Protein AF-A0AAV2VPT2-F1 (afdb_monomer_lite)

Organism: NCBI:txid1238450

pLDDT: mean 79.96, std 16.7, range [33.72, 95.38]

Foldseek 3Di:
DQPPPPDDFDLPLVVVVVCQVVFDWFWKFFDLCPPDDDNPRRTAIWIWHDDPQWTFTDGPNDTQDTFHVVVQVVVCVVDVPDRDDSSNSSSVSCVNRVMTTDDPPPDD

Secondary structure (DSSP, 8-state):
------S--B--HHHHHHHHHTT--EEEEEE-TTS-S-TT-EEEEEEEEEETTEEEEEETTEEEEEE-HHHHHHHHHH-SS----HHHHHHHHHHHTT-EE-PPPPP-

Sequence (108 aa):
MRNYIPYGLCTDYDELFDRVSEGEVIVAFVNASGFSSPPDILYSVCKISLAHGQILGEVSGTRYLEVSQDDVDTYNASERKENGTLKSLFIRDCQRLMLGWIKPKKEA

Structure (mmCIF, N/CA/C/O backbone):
data_AF-A0AAV2VPT2-F1
#
_entry.id   AF-A0AAV2VPT2-F1
#
loop_
_atom_site.group_PDB
_atom_site.id
_atom_site.type_symbol
_atom_site.label_atom_id
_atom_site.label_alt_id
_atom_site.label_comp_id
_atom_site.label_asym_id
_atom_site.label_entity_id
_atom_site.label_seq_id
_atom_site.pdbx_PDB_ins_code
_atom_site.Cartn_x
_atom_site.Cartn_y
_atom_site.Cartn_z
_atom_site.occupancy
_atom_site.B_iso_or_equiv
_atom_site.auth_seq_id
_atom_site.auth_comp_id
_atom_site.auth_asym_id
_atom_site.auth_atom_id
_atom_site.pdbx_PDB_model_num
ATOM 1 N N . MET A 1 1 ? 23.026 0.754 -13.829 1.00 33.72 1 MET A N 1
ATOM 2 C CA . MET A 1 1 ? 22.077 1.438 -14.738 1.00 33.72 1 MET A CA 1
ATOM 3 C C . MET A 1 1 ? 21.062 2.175 -13.882 1.00 33.72 1 MET A C 1
ATOM 5 O O . MET A 1 1 ? 20.498 1.549 -12.998 1.00 33.72 1 MET A O 1
ATOM 9 N N . ARG A 1 2 ? 20.861 3.485 -14.075 1.00 37.00 2 ARG A N 1
ATOM 10 C CA . ARG A 1 2 ? 19.713 4.184 -13.474 1.00 37.00 2 ARG A CA 1
ATOM 11 C C . ARG A 1 2 ? 18.494 3.836 -14.326 1.00 37.00 2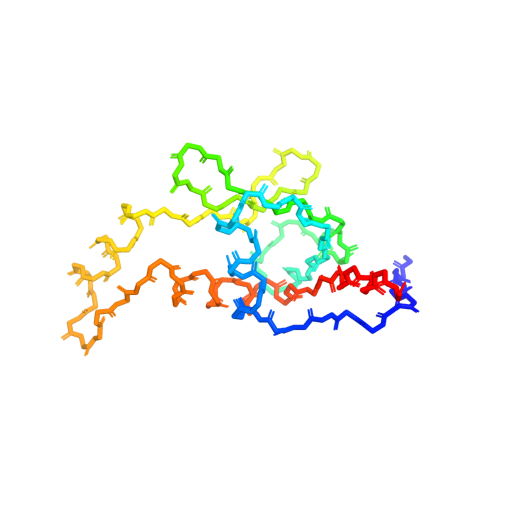 ARG A C 1
ATOM 13 O O . ARG A 1 2 ? 18.455 4.243 -15.483 1.00 37.00 2 ARG A O 1
ATOM 20 N N . ASN A 1 3 ? 17.549 3.074 -13.782 1.00 44.34 3 ASN A N 1
ATOM 21 C CA . ASN A 1 3 ? 16.240 2.892 -14.405 1.00 44.34 3 ASN A CA 1
ATOM 22 C C . ASN A 1 3 ? 15.538 4.253 -14.395 1.00 44.34 3 ASN A C 1
ATOM 24 O O . ASN A 1 3 ? 15.049 4.708 -13.365 1.00 44.34 3 ASN A O 1
ATOM 28 N N . TYR A 1 4 ? 15.592 4.952 -15.525 1.00 45.28 4 TYR A N 1
ATOM 29 C CA . TYR A 1 4 ? 14.870 6.199 -15.731 1.00 45.28 4 TYR A CA 1
ATOM 30 C C . TYR A 1 4 ? 13.401 5.815 -15.923 1.00 45.28 4 TYR A C 1
ATOM 32 O O . TYR A 1 4 ? 13.060 5.263 -16.966 1.00 45.28 4 TYR A O 1
ATOM 40 N N . ILE A 1 5 ? 12.552 6.007 -14.906 1.00 55.22 5 ILE A N 1
ATOM 41 C CA . ILE A 1 5 ? 11.113 5.746 -15.041 1.00 55.22 5 ILE A CA 1
ATOM 42 C C . ILE A 1 5 ? 10.543 6.793 -16.014 1.00 55.22 5 ILE A C 1
ATOM 44 O O . ILE A 1 5 ? 10.584 7.981 -15.700 1.00 55.22 5 ILE A O 1
ATOM 48 N N . PRO A 1 6 ? 10.011 6.401 -17.185 1.00 48.06 6 PRO A N 1
ATOM 49 C CA . PRO A 1 6 ? 9.634 7.346 -18.235 1.00 48.06 6 PRO A CA 1
ATOM 50 C C . PRO A 1 6 ? 8.204 7.906 -18.097 1.00 48.06 6 PRO A C 1
ATOM 52 O O . PRO A 1 6 ? 7.689 8.503 -19.039 1.00 48.06 6 PRO A O 1
ATOM 55 N N . TYR A 1 7 ? 7.549 7.741 -16.943 1.00 60.09 7 TYR A N 1
ATOM 56 C CA . TYR A 1 7 ? 6.155 8.142 -16.725 1.00 60.09 7 TYR A CA 1
ATOM 57 C C . TYR A 1 7 ? 6.014 8.990 -15.458 1.00 60.09 7 TYR A C 1
ATOM 59 O O . TYR A 1 7 ? 6.663 8.715 -14.450 1.00 60.09 7 TYR A O 1
ATOM 67 N N . GLY A 1 8 ? 5.143 10.003 -15.502 1.00 71.12 8 GLY A N 1
ATOM 68 C CA . GLY A 1 8 ? 4.736 10.757 -14.317 1.00 71.12 8 GLY A CA 1
ATOM 69 C C . GLY A 1 8 ? 3.922 9.857 -13.396 1.00 71.12 8 GLY A C 1
ATOM 70 O O . GLY A 1 8 ? 2.729 9.664 -13.619 1.00 71.12 8 GLY A O 1
ATOM 71 N N . LEU A 1 9 ? 4.586 9.256 -12.411 1.00 84.50 9 LEU A N 1
ATOM 72 C CA . LEU A 1 9 ? 3.926 8.435 -11.405 1.00 84.50 9 LEU A CA 1
ATOM 73 C C . LEU A 1 9 ? 3.004 9.305 -10.548 1.00 84.50 9 LEU A C 1
ATOM 75 O O . LEU A 1 9 ? 3.352 10.425 -10.176 1.00 84.50 9 LEU A O 1
ATOM 79 N N . CYS A 1 10 ? 1.830 8.774 -10.233 1.00 88.50 10 CYS A N 1
ATOM 80 C CA . CYS A 1 10 ? 0.897 9.398 -9.316 1.00 88.50 10 CYS A CA 1
ATOM 81 C C . CYS A 1 10 ? 1.350 9.153 -7.872 1.00 88.50 10 CYS A C 1
ATOM 83 O O . CYS A 1 10 ? 1.828 8.068 -7.536 1.00 88.50 10 CYS A O 1
ATOM 85 N N . THR A 1 11 ? 1.190 10.168 -7.028 1.00 90.25 11 THR A N 1
ATOM 86 C CA . THR A 1 11 ? 1.455 10.118 -5.580 1.00 90.25 11 THR A CA 1
ATOM 87 C C . THR A 1 11 ? 0.221 10.528 -4.776 1.00 90.25 11 THR A C 1
ATOM 89 O O . THR A 1 11 ? 0.337 10.935 -3.624 1.00 90.25 11 THR A O 1
ATOM 92 N N . ASP A 1 12 ? -0.961 10.479 -5.399 1.00 93.50 12 ASP A N 1
ATOM 93 C CA . ASP A 1 12 ? -2.239 10.607 -4.704 1.00 93.50 12 ASP A CA 1
ATOM 94 C C . ASP A 1 12 ? -2.502 9.288 -3.967 1.00 93.50 12 ASP A C 1
ATOM 96 O O . ASP A 1 12 ? -2.960 8.303 -4.551 1.00 93.50 12 ASP A O 1
ATOM 100 N N . TYR A 1 13 ? -2.059 9.231 -2.710 1.00 94.31 13 TYR A N 1
ATOM 101 C CA . TYR A 1 13 ? -2.166 8.033 -1.878 1.00 94.31 13 TYR A CA 1
ATOM 102 C C . TYR A 1 13 ? -3.563 7.849 -1.293 1.00 94.31 13 TYR A C 1
ATOM 104 O O . TYR A 1 13 ? -3.915 6.732 -0.921 1.00 94.31 13 TYR A O 1
ATOM 112 N N . ASP A 1 14 ? -4.353 8.920 -1.235 1.00 95.19 14 ASP A N 1
ATOM 113 C CA . ASP A 1 14 ? -5.760 8.844 -0.878 1.00 95.19 14 ASP A CA 1
ATOM 114 C C . ASP A 1 14 ? -6.524 8.060 -1.946 1.00 95.19 14 ASP A C 1
ATOM 116 O O . ASP A 1 14 ? -7.149 7.055 -1.615 1.00 95.19 14 ASP A O 1
ATOM 120 N N . GLU A 1 15 ? -6.387 8.442 -3.222 1.00 95.06 15 GLU A N 1
ATOM 121 C CA . GLU A 1 15 ? -7.001 7.700 -4.332 1.00 95.06 15 GLU A CA 1
ATOM 122 C C . GLU A 1 15 ? -6.459 6.268 -4.426 1.00 95.06 15 GLU A C 1
ATOM 124 O O . GLU A 1 15 ? -7.213 5.328 -4.683 1.00 95.06 15 GLU A O 1
ATOM 129 N N . LEU A 1 16 ? -5.152 6.085 -4.213 1.00 94.88 16 LEU A N 1
ATOM 130 C CA . LEU A 1 16 ? -4.548 4.755 -4.221 1.00 94.88 16 LEU A CA 1
ATOM 131 C C . LEU A 1 16 ? -5.162 3.850 -3.146 1.00 94.88 16 LEU A C 1
ATOM 133 O O . LEU A 1 16 ? -5.474 2.695 -3.431 1.00 94.88 16 LEU A O 1
ATOM 137 N N . PHE A 1 17 ? -5.326 4.366 -1.925 1.00 95.38 17 PHE A N 1
ATOM 138 C CA . PHE A 1 17 ? -5.941 3.623 -0.830 1.00 95.38 17 PHE A CA 1
ATOM 139 C C . PHE A 1 17 ? -7.379 3.237 -1.167 1.00 95.38 17 PHE A C 1
ATOM 141 O O . PHE A 1 17 ? -7.756 2.082 -0.968 1.00 95.38 17 PHE A O 1
ATOM 148 N N . ASP A 1 18 ? -8.164 4.181 -1.688 1.00 95.06 18 ASP A N 1
ATOM 149 C CA . ASP A 1 18 ? -9.572 3.957 -2.007 1.00 95.06 18 ASP A CA 1
ATOM 150 C C . ASP A 1 18 ? -9.707 2.849 -3.074 1.00 95.06 18 ASP A C 1
ATOM 152 O O . ASP A 1 18 ? -10.410 1.865 -2.854 1.00 95.06 18 ASP A O 1
ATOM 156 N N . ARG A 1 19 ? -8.915 2.908 -4.155 1.00 94.19 19 ARG A N 1
ATOM 157 C CA . ARG A 1 19 ? -8.881 1.872 -5.209 1.00 94.19 19 ARG A CA 1
ATOM 158 C C . ARG A 1 19 ? -8.490 0.489 -4.694 1.00 94.19 19 ARG A C 1
ATOM 160 O O . ARG A 1 19 ? -9.127 -0.510 -5.017 1.00 94.19 19 ARG A O 1
ATOM 167 N N . VAL A 1 20 ? -7.427 0.409 -3.892 1.00 94.50 20 VAL A N 1
ATOM 168 C CA . VAL A 1 20 ? -6.978 -0.872 -3.323 1.00 94.50 20 VAL A CA 1
ATOM 169 C C . VAL A 1 20 ? -8.027 -1.428 -2.357 1.00 94.50 20 VAL A C 1
ATOM 171 O O . VAL A 1 20 ? -8.258 -2.636 -2.331 1.00 94.50 20 VAL A O 1
ATOM 174 N N . SER A 1 21 ? -8.703 -0.556 -1.605 1.00 93.19 21 SER A N 1
ATOM 175 C CA . SER A 1 21 ? -9.799 -0.930 -0.703 1.00 93.19 21 SER A CA 1
ATOM 176 C C . SER A 1 21 ? -11.035 -1.432 -1.453 1.00 93.19 21 SER A C 1
ATOM 178 O O . SER A 1 21 ? -11.741 -2.303 -0.952 1.00 93.19 21 SER A O 1
ATOM 180 N N . GLU A 1 22 ? -11.263 -0.949 -2.674 1.00 93.44 22 GLU A N 1
ATOM 181 C CA . GLU A 1 22 ? -12.275 -1.466 -3.605 1.00 93.44 22 GLU A CA 1
ATOM 182 C C . GLU A 1 22 ? -11.878 -2.814 -4.242 1.00 93.44 22 GLU A C 1
ATOM 184 O O . GLU A 1 22 ? -12.661 -3.417 -4.977 1.00 93.44 22 GLU A O 1
ATOM 189 N N . GLY A 1 23 ? -10.684 -3.332 -3.930 1.00 91.25 23 GLY A N 1
ATOM 190 C CA . GLY A 1 23 ? -10.177 -4.613 -4.417 1.00 91.25 23 GLY A CA 1
ATOM 191 C C . GLY A 1 23 ? -9.372 -4.514 -5.713 1.00 91.25 23 GLY A C 1
ATOM 192 O O . GLY A 1 23 ? -9.028 -5.550 -6.289 1.00 91.25 23 GLY A O 1
ATOM 193 N N . GLU A 1 24 ? -9.044 -3.305 -6.181 1.00 93.00 24 GLU A N 1
ATOM 194 C CA . GLU A 1 24 ? -8.166 -3.148 -7.337 1.00 93.00 24 GLU A CA 1
ATOM 195 C C . GLU A 1 24 ? -6.738 -3.620 -7.023 1.00 93.00 24 GLU A C 1
ATOM 197 O O . GLU A 1 24 ? -6.178 -3.391 -5.948 1.00 93.00 24 GLU A O 1
ATOM 202 N N . VAL A 1 25 ? -6.117 -4.253 -8.018 1.00 92.38 25 VAL A N 1
ATOM 203 C CA . VAL A 1 25 ? -4.692 -4.584 -7.996 1.00 92.38 25 VAL A CA 1
ATOM 204 C C . VAL A 1 25 ? -3.941 -3.496 -8.748 1.00 92.38 25 VAL A C 1
ATOM 206 O O . VAL A 1 25 ? -4.107 -3.346 -9.959 1.00 92.38 25 VAL A O 1
ATOM 209 N N . ILE A 1 26 ? -3.082 -2.764 -8.044 1.00 92.50 26 ILE A N 1
ATOM 210 C CA . ILE A 1 26 ? -2.371 -1.610 -8.594 1.00 92.50 26 ILE A CA 1
ATOM 211 C C . ILE A 1 26 ? -0.904 -1.944 -8.840 1.00 92.50 26 ILE A C 1
ATOM 213 O O . ILE A 1 26 ? -0.221 -2.524 -7.996 1.00 92.50 26 ILE A O 1
ATOM 217 N N . VAL A 1 27 ? -0.402 -1.537 -10.006 1.00 90.31 27 VAL A N 1
ATOM 218 C CA . VAL A 1 27 ? 1.029 -1.566 -10.317 1.00 90.31 27 VAL A CA 1
ATOM 219 C C . VAL A 1 27 ? 1.657 -0.240 -9.900 1.00 90.31 27 VAL A C 1
ATOM 221 O O . VAL A 1 27 ? 1.280 0.837 -10.372 1.00 90.31 27 VAL A O 1
ATOM 224 N N . ALA A 1 28 ? 2.647 -0.335 -9.026 1.00 89.56 28 ALA A N 1
ATOM 225 C CA . ALA A 1 28 ? 3.406 0.770 -8.480 1.00 89.56 28 ALA A CA 1
ATOM 226 C C . ALA A 1 28 ? 4.912 0.561 -8.657 1.00 89.56 28 ALA A C 1
ATOM 228 O O . ALA A 1 28 ? 5.379 -0.477 -9.119 1.00 89.56 28 ALA A O 1
ATOM 229 N N . PHE A 1 29 ? 5.677 1.575 -8.286 1.00 87.50 29 PHE A N 1
ATOM 230 C CA . PHE A 1 29 ? 7.126 1.575 -8.255 1.00 87.50 29 PHE A CA 1
ATOM 231 C C . PHE A 1 29 ? 7.565 2.092 -6.899 1.00 87.50 29 PHE A C 1
ATOM 233 O O . PHE A 1 29 ? 7.095 3.136 -6.451 1.00 87.50 29 PHE A O 1
ATOM 240 N N . VAL A 1 30 ? 8.469 1.367 -6.254 1.00 83.81 30 VAL A N 1
ATOM 241 C CA . VAL A 1 30 ? 9.044 1.764 -4.965 1.00 83.81 30 VAL A CA 1
ATOM 242 C C . VAL A 1 30 ? 10.477 2.242 -5.146 1.00 83.81 30 VAL A C 1
ATOM 244 O O . VAL A 1 30 ? 11.230 1.709 -5.970 1.00 83.81 30 VAL A O 1
ATOM 247 N N . ASN A 1 31 ? 10.862 3.241 -4.358 1.00 78.25 31 ASN A N 1
ATOM 248 C CA . ASN A 1 31 ? 12.237 3.700 -4.242 1.00 78.25 31 ASN A CA 1
ATOM 249 C C . ASN A 1 31 ? 12.634 3.704 -2.761 1.00 78.25 31 ASN A C 1
ATOM 251 O O . ASN A 1 31 ? 12.554 4.714 -2.066 1.00 78.25 31 ASN A O 1
ATOM 255 N N . ALA A 1 32 ? 13.070 2.542 -2.277 1.00 67.00 32 ALA A N 1
ATOM 256 C CA . ALA A 1 32 ? 13.417 2.335 -0.875 1.00 67.00 32 ALA A CA 1
ATOM 257 C C . ALA A 1 32 ? 14.904 2.614 -0.587 1.00 67.00 32 ALA A C 1
ATOM 259 O O . ALA A 1 32 ? 15.472 2.049 0.347 1.00 67.00 32 ALA A O 1
ATOM 260 N N . SER A 1 33 ? 15.549 3.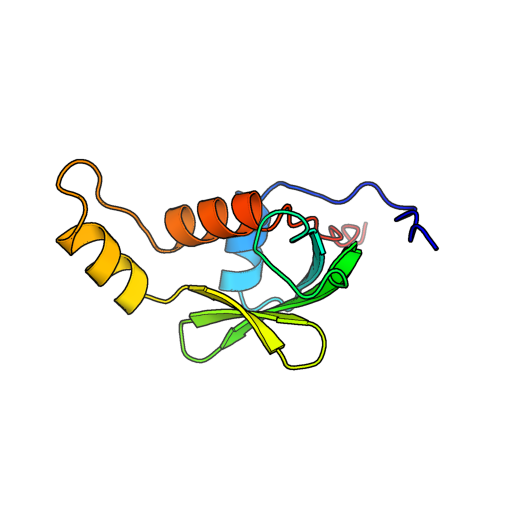507 -1.352 1.00 60.97 33 SER A N 1
ATOM 261 C CA . SER A 1 33 ? 16.986 3.803 -1.230 1.00 60.97 33 SER A CA 1
ATOM 262 C C . SER A 1 33 ? 17.426 4.282 0.163 1.00 60.97 33 SER A C 1
ATOM 264 O O . SER A 1 33 ? 18.620 4.306 0.445 1.00 60.97 33 SER A O 1
ATOM 266 N N . GLY A 1 34 ? 16.484 4.675 1.031 1.00 54.22 34 GLY A N 1
ATOM 267 C CA . GLY A 1 34 ? 16.735 5.102 2.411 1.00 54.22 34 GLY A CA 1
ATOM 268 C C . GLY A 1 34 ? 16.536 4.036 3.502 1.00 54.22 34 GLY A C 1
ATOM 269 O O . GLY A 1 34 ? 16.841 4.328 4.654 1.00 54.22 34 GLY A O 1
ATOM 270 N N . PHE A 1 35 ? 16.043 2.827 3.191 1.00 55.41 35 PHE A N 1
ATOM 271 C CA . PHE A 1 35 ? 15.527 1.874 4.197 1.00 55.41 35 PHE A CA 1
ATOM 272 C C . PHE A 1 35 ? 16.422 0.665 4.487 1.00 55.41 35 PHE A C 1
ATOM 274 O O . PHE A 1 35 ? 15.945 -0.343 4.992 1.00 55.41 35 PHE A O 1
ATOM 281 N N . SER A 1 36 ? 17.736 0.828 4.302 1.00 46.34 36 SER A N 1
ATOM 282 C CA . SER A 1 36 ? 18.808 -0.156 4.539 1.00 46.34 36 SER A CA 1
ATOM 283 C C . SER A 1 36 ? 18.925 -1.278 3.495 1.00 46.34 36 SER A C 1
ATOM 285 O O . SER A 1 36 ? 17.956 -1.675 2.858 1.00 46.34 36 SER A O 1
ATOM 287 N N . SER A 1 37 ? 20.176 -1.704 3.276 1.00 43.41 37 SER A N 1
ATOM 288 C CA . SER A 1 37 ? 20.620 -2.689 2.281 1.00 43.41 37 SER A CA 1
ATOM 289 C C . SER A 1 37 ? 19.695 -3.914 2.169 1.00 43.41 37 SER A C 1
ATOM 291 O O . SER A 1 37 ? 19.292 -4.457 3.195 1.00 43.41 37 SER A O 1
ATOM 293 N N . PRO A 1 38 ? 19.436 -4.416 0.947 1.00 46.97 38 PRO A N 1
ATOM 294 C CA . PRO A 1 38 ? 20.335 -4.324 -0.196 1.00 46.97 38 PRO A CA 1
ATOM 295 C C . PRO A 1 38 ? 20.094 -3.091 -1.088 1.00 46.97 38 PRO A C 1
ATOM 297 O O . PRO A 1 38 ? 18.990 -2.553 -1.128 1.00 46.97 38 PRO A O 1
ATOM 300 N N . PRO A 1 39 ? 21.131 -2.635 -1.815 1.00 46.34 39 PRO A N 1
ATOM 301 C CA . PRO A 1 39 ? 21.129 -1.424 -2.649 1.00 46.34 39 PRO A CA 1
ATOM 302 C C . PRO A 1 39 ? 20.197 -1.461 -3.882 1.00 46.34 39 PRO A C 1
ATOM 304 O O . PRO A 1 39 ? 20.276 -0.576 -4.733 1.00 46.34 39 PRO A O 1
ATOM 307 N N . ASP A 1 40 ? 19.307 -2.448 -3.994 1.00 48.69 40 ASP A N 1
ATOM 308 C CA . ASP A 1 40 ? 18.730 -2.857 -5.279 1.00 48.69 40 ASP A CA 1
ATOM 309 C C . ASP A 1 40 ? 17.263 -2.460 -5.499 1.00 48.69 40 ASP A C 1
ATOM 311 O O . ASP A 1 40 ? 16.728 -2.670 -6.586 1.00 48.69 40 ASP A O 1
ATOM 315 N N . ILE A 1 41 ? 16.601 -1.810 -4.536 1.00 52.72 41 ILE A N 1
ATOM 316 C CA . ILE A 1 41 ? 15.208 -1.349 -4.708 1.00 52.72 41 ILE A CA 1
ATOM 317 C C . ILE A 1 41 ? 15.189 0.104 -5.180 1.00 52.72 41 ILE A C 1
ATOM 319 O O . ILE A 1 41 ? 14.523 0.982 -4.628 1.00 52.72 41 ILE A O 1
ATOM 323 N N . LEU A 1 42 ? 15.969 0.368 -6.220 1.00 56.16 42 LEU A N 1
ATOM 324 C CA . LEU A 1 42 ? 15.805 1.568 -7.017 1.00 56.16 42 LEU A CA 1
ATOM 325 C C . LEU A 1 42 ? 14.773 1.246 -8.093 1.00 56.16 42 LEU A C 1
ATOM 327 O O . LEU A 1 42 ? 15.083 0.556 -9.065 1.00 56.16 42 LEU A O 1
ATOM 331 N N . TYR A 1 43 ? 13.555 1.764 -7.929 1.00 64.75 43 TYR A N 1
ATOM 332 C CA . TYR A 1 43 ? 12.522 1.746 -8.968 1.00 64.75 43 TYR A CA 1
ATOM 333 C C . TYR A 1 43 ? 12.063 0.339 -9.365 1.00 64.75 43 TYR A C 1
ATOM 335 O O . TYR A 1 43 ? 11.938 0.020 -10.549 1.00 64.75 43 TYR A O 1
ATOM 343 N N . SER A 1 44 ? 11.818 -0.513 -8.370 1.00 76.31 44 SER A N 1
ATOM 344 C CA . SER A 1 44 ? 11.283 -1.853 -8.616 1.00 76.31 44 SER A CA 1
ATOM 345 C C . SER A 1 44 ? 9.764 -1.836 -8.731 1.00 76.31 44 SER A C 1
ATOM 347 O O . SER A 1 44 ? 9.093 -1.102 -8.004 1.00 76.31 44 SER A O 1
ATOM 349 N N . VAL A 1 45 ? 9.235 -2.665 -9.635 1.00 83.88 45 VAL A N 1
ATOM 350 C CA . VAL A 1 45 ? 7.792 -2.861 -9.802 1.00 83.88 45 VAL A CA 1
ATOM 351 C C . VAL A 1 45 ? 7.229 -3.498 -8.534 1.00 83.88 45 VAL A C 1
ATOM 353 O O . VAL A 1 45 ? 7.659 -4.577 -8.131 1.00 83.88 45 VAL A O 1
ATOM 356 N N . CYS A 1 46 ? 6.271 -2.813 -7.926 1.00 88.00 46 CYS A N 1
ATOM 357 C CA . CYS A 1 46 ? 5.548 -3.213 -6.733 1.00 88.00 46 CYS A CA 1
ATOM 358 C C . CYS A 1 46 ? 4.091 -3.487 -7.105 1.00 88.00 46 CYS A C 1
ATOM 360 O O . CYS A 1 46 ? 3.441 -2.654 -7.736 1.00 88.00 46 CYS A O 1
ATOM 362 N N . LYS A 1 47 ? 3.568 -4.648 -6.726 1.00 91.94 47 LYS A N 1
ATOM 363 C CA . LYS A 1 47 ? 2.146 -4.968 -6.843 1.00 91.94 47 LYS A CA 1
ATOM 364 C C . LYS A 1 47 ? 1.472 -4.640 -5.519 1.00 91.94 47 LYS A C 1
ATOM 366 O O . LYS A 1 47 ? 1.855 -5.217 -4.507 1.00 91.94 47 LYS A O 1
ATOM 371 N N . ILE A 1 48 ? 0.473 -3.764 -5.543 1.00 93.62 48 ILE A N 1
ATOM 372 C CA . ILE A 1 48 ? -0.327 -3.410 -4.370 1.00 93.62 48 ILE A CA 1
ATOM 373 C C . ILE A 1 48 ? -1.701 -4.058 -4.480 1.00 93.62 48 ILE A C 1
ATOM 375 O O . ILE A 1 48 ? -2.348 -3.966 -5.524 1.00 93.62 48 ILE A O 1
ATOM 379 N N . SER A 1 49 ? -2.147 -4.717 -3.417 1.00 94.69 49 SER A N 1
ATOM 380 C CA . SER A 1 49 ? -3.462 -5.358 -3.364 1.00 94.69 49 SER A CA 1
ATOM 381 C C . SER A 1 49 ? -3.964 -5.515 -1.934 1.00 94.69 49 SER A C 1
ATOM 383 O O . SER A 1 49 ? -3.164 -5.616 -1.005 1.00 94.69 49 SER A O 1
ATOM 385 N N . LEU A 1 50 ? -5.282 -5.616 -1.777 1.00 92.88 50 LEU A N 1
ATOM 386 C CA . LEU A 1 50 ? -5.919 -6.030 -0.532 1.00 92.88 50 LEU A CA 1
ATOM 387 C C . LEU A 1 50 ? -6.044 -7.560 -0.500 1.00 92.88 50 LEU A C 1
ATOM 389 O O . LEU A 1 50 ? -6.683 -8.156 -1.368 1.00 92.88 50 LEU A O 1
ATOM 393 N N . ALA A 1 51 ? -5.458 -8.203 0.506 1.00 88.31 51 ALA A N 1
ATOM 394 C CA . ALA A 1 51 ? -5.583 -9.639 0.732 1.00 88.31 51 ALA A CA 1
ATOM 395 C C . ALA A 1 51 ? -5.796 -9.912 2.222 1.00 88.31 51 ALA A C 1
ATOM 397 O O . ALA A 1 51 ? -5.076 -9.385 3.060 1.00 88.31 51 ALA A O 1
ATOM 398 N N . HIS A 1 52 ? -6.791 -10.738 2.560 1.00 86.75 52 HIS A N 1
ATOM 399 C CA . HIS A 1 52 ? -7.079 -11.130 3.949 1.00 86.75 52 HIS A CA 1
ATOM 400 C C . HIS A 1 52 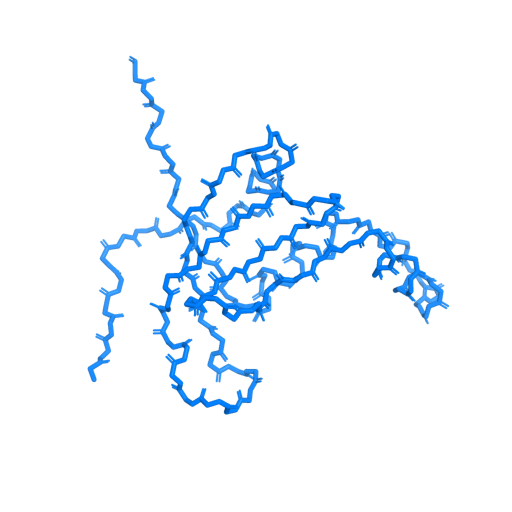? -7.245 -9.943 4.926 1.00 86.75 52 HIS A C 1
ATOM 402 O O . HIS A 1 52 ? -6.884 -10.048 6.093 1.00 86.75 52 HIS A O 1
ATOM 408 N N . GLY A 1 53 ? -7.782 -8.809 4.457 1.00 86.00 53 GLY A N 1
ATOM 409 C CA . GLY A 1 53 ? -7.950 -7.597 5.273 1.00 86.00 53 GLY A CA 1
ATOM 410 C C . GLY A 1 53 ? -6.672 -6.771 5.471 1.00 86.00 53 GLY A C 1
ATOM 411 O O . GLY A 1 53 ? -6.674 -5.844 6.274 1.00 86.00 53 GLY A O 1
ATOM 412 N N . GLN A 1 54 ? -5.598 -7.088 4.746 1.00 92.06 54 GLN A N 1
ATOM 413 C CA . GLN A 1 54 ? -4.314 -6.392 4.798 1.00 92.06 54 GLN A CA 1
ATOM 414 C C . GLN A 1 54 ? -3.983 -5.794 3.435 1.00 92.06 54 GLN A C 1
ATOM 416 O O . GLN A 1 54 ? -4.180 -6.437 2.399 1.00 92.06 54 GLN A O 1
ATOM 421 N N . ILE A 1 55 ? -3.456 -4.573 3.427 1.00 93.31 55 ILE A N 1
ATOM 422 C CA . ILE A 1 55 ? -2.910 -3.980 2.210 1.00 93.31 55 ILE A CA 1
ATOM 423 C C . ILE A 1 55 ? -1.455 -4.414 2.086 1.00 93.31 55 ILE A C 1
ATOM 425 O O . ILE A 1 55 ? -0.631 -4.101 2.945 1.00 93.31 55 ILE A O 1
ATOM 429 N N . LEU A 1 56 ? -1.151 -5.131 1.006 1.00 93.88 56 LEU A N 1
ATOM 430 C CA . LEU A 1 56 ? 0.170 -5.678 0.717 1.00 93.88 56 LEU A CA 1
ATOM 431 C C . LEU A 1 56 ? 0.771 -4.984 -0.501 1.00 93.88 56 LEU A C 1
ATOM 433 O O . LEU A 1 56 ? 0.085 -4.820 -1.507 1.00 93.88 56 LEU A O 1
ATOM 437 N N . GLY A 1 57 ? 2.050 -4.625 -0.423 1.00 91.00 57 GLY A N 1
ATOM 438 C CA . GLY A 1 57 ? 2.878 -4.187 -1.544 1.00 91.00 57 GLY A CA 1
ATOM 439 C C . GLY A 1 57 ? 4.085 -5.105 -1.703 1.00 91.00 57 GLY A C 1
ATOM 440 O O . GLY A 1 57 ? 4.962 -5.146 -0.836 1.00 91.00 57 GLY A O 1
ATOM 441 N N . GLU A 1 58 ? 4.127 -5.837 -2.813 1.00 90.12 58 GLU A N 1
ATOM 442 C CA . GLU A 1 58 ? 5.108 -6.892 -3.066 1.00 90.12 58 GLU A CA 1
ATOM 443 C C . GLU A 1 58 ? 6.001 -6.567 -4.264 1.00 90.12 58 GLU A C 1
ATOM 445 O O . GLU A 1 58 ? 5.519 -6.218 -5.342 1.00 90.12 58 GLU A O 1
ATOM 450 N N . VAL A 1 59 ? 7.309 -6.762 -4.101 1.00 85.50 59 VAL A N 1
ATOM 451 C CA . VAL A 1 59 ? 8.301 -6.708 -5.180 1.00 85.50 59 VAL A CA 1
ATOM 452 C C . VAL A 1 59 ? 8.947 -8.083 -5.284 1.00 85.50 59 VAL A C 1
ATOM 454 O O . VAL A 1 59 ? 9.595 -8.539 -4.345 1.00 85.50 59 VAL A O 1
ATOM 457 N N . SER A 1 60 ? 8.772 -8.758 -6.422 1.00 82.44 60 SER A N 1
ATOM 458 C CA . SER A 1 60 ? 9.347 -10.092 -6.679 1.00 82.44 60 SER A CA 1
ATOM 459 C C . SER A 1 60 ? 9.049 -11.132 -5.580 1.00 82.44 60 SER A C 1
ATOM 461 O O . SER A 1 60 ? 9.889 -11.976 -5.282 1.00 82.44 60 SER A O 1
ATOM 463 N N . GLY A 1 61 ? 7.860 -11.068 -4.967 1.00 78.06 61 GLY A N 1
ATOM 464 C CA . GLY A 1 61 ? 7.439 -11.963 -3.878 1.00 78.06 61 GLY A CA 1
ATOM 465 C C . GLY A 1 61 ? 7.915 -11.555 -2.478 1.00 78.06 61 GLY A C 1
ATOM 466 O O . GLY A 1 61 ? 7.527 -12.187 -1.500 1.00 78.06 61 GLY A O 1
ATOM 467 N N . THR A 1 62 ? 8.712 -10.492 -2.359 1.00 82.56 62 THR A N 1
ATOM 468 C CA . THR A 1 62 ? 9.099 -9.904 -1.072 1.00 82.56 62 THR A CA 1
ATOM 469 C C . THR A 1 62 ? 8.132 -8.783 -0.707 1.00 82.56 62 THR A C 1
ATOM 471 O O . THR A 1 62 ? 7.872 -7.893 -1.520 1.00 82.56 62 THR A O 1
ATOM 474 N N . ARG A 1 63 ? 7.614 -8.801 0.525 1.00 85.62 63 ARG A N 1
ATOM 475 C CA . ARG A 1 63 ? 6.718 -7.763 1.050 1.00 85.62 63 ARG A CA 1
ATOM 476 C C . ARG A 1 63 ? 7.515 -6.543 1.504 1.00 85.62 63 ARG A C 1
ATOM 478 O O . ARG A 1 63 ? 8.417 -6.661 2.327 1.00 85.62 63 ARG A O 1
ATOM 485 N N . TYR A 1 64 ? 7.159 -5.381 0.967 1.00 81.75 64 TYR A N 1
ATOM 486 C CA . TYR A 1 64 ? 7.755 -4.084 1.308 1.00 81.75 64 TYR A CA 1
ATOM 487 C C . TYR A 1 64 ? 6.761 -3.118 1.942 1.00 81.75 64 TYR A C 1
ATOM 489 O O . TYR A 1 64 ? 7.170 -2.189 2.634 1.00 81.75 64 TYR A O 1
ATOM 497 N N . LEU A 1 65 ? 5.473 -3.356 1.716 1.00 88.75 65 LEU A N 1
ATOM 498 C CA . LEU A 1 65 ? 4.366 -2.682 2.369 1.00 88.75 65 LEU A CA 1
ATOM 499 C C . LEU A 1 65 ? 3.438 -3.764 2.918 1.00 88.75 65 LEU A C 1
ATOM 501 O O . LEU A 1 65 ? 3.037 -4.661 2.180 1.00 88.75 65 LEU A O 1
ATOM 505 N N . GLU A 1 66 ? 3.122 -3.686 4.199 1.00 91.88 66 GLU A N 1
ATOM 506 C CA . GLU A 1 66 ? 2.133 -4.530 4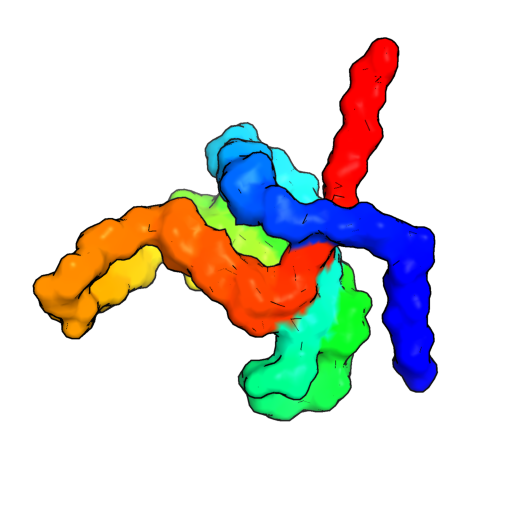.859 1.00 91.88 66 GLU A CA 1
ATOM 507 C C . GLU A 1 66 ? 1.470 -3.652 5.911 1.00 91.88 66 GLU A C 1
ATOM 509 O O . GLU A 1 66 ? 2.148 -3.147 6.803 1.00 91.88 66 GLU A O 1
ATOM 514 N N . VAL A 1 67 ? 0.178 -3.385 5.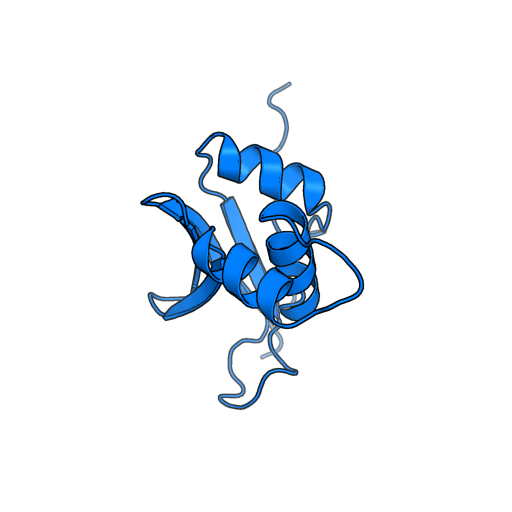734 1.00 92.19 67 VAL A N 1
ATOM 515 C CA . VAL A 1 67 ? -0.594 -2.575 6.676 1.00 92.19 67 VAL A CA 1
ATOM 516 C C . VAL A 1 67 ? -1.905 -3.284 6.965 1.00 92.19 67 VAL A C 1
ATOM 518 O O . VAL A 1 67 ? -2.704 -3.551 6.061 1.00 92.19 67 VAL A O 1
ATOM 521 N N . SER A 1 68 ? -2.112 -3.589 8.238 1.00 93.19 68 SER A N 1
ATOM 522 C CA . SER A 1 68 ? -3.264 -4.304 8.770 1.00 93.19 68 SER A CA 1
ATOM 523 C C . SER A 1 68 ? -3.927 -3.532 9.909 1.00 93.19 68 SER A C 1
ATOM 525 O O . SER A 1 68 ? -3.385 -2.553 10.423 1.00 93.19 68 SER A O 1
ATOM 527 N N . GLN A 1 69 ? -5.113 -3.978 10.327 1.00 90.44 69 GLN A N 1
ATOM 528 C CA . GLN A 1 69 ? -5.780 -3.407 11.498 1.00 90.44 69 GLN A CA 1
ATOM 529 C C . GLN A 1 69 ? -4.975 -3.638 12.790 1.00 90.44 69 GLN A C 1
ATOM 531 O O . GLN A 1 69 ? -4.940 -2.756 13.642 1.00 90.44 69 GLN A O 1
ATOM 536 N N . ASP A 1 70 ? -4.253 -4.755 12.903 1.00 91.00 70 ASP A N 1
ATOM 537 C CA . ASP A 1 70 ? -3.402 -5.039 14.065 1.00 91.00 70 ASP A CA 1
ATOM 538 C C . ASP A 1 70 ? -2.244 -4.026 14.180 1.00 91.00 70 ASP A C 1
ATOM 540 O O . ASP A 1 70 ? -1.862 -3.623 15.285 1.00 91.00 70 ASP A O 1
ATOM 544 N N . ASP A 1 71 ? -1.718 -3.548 13.045 1.00 88.88 71 ASP A N 1
ATOM 545 C CA . ASP A 1 71 ? -0.704 -2.485 13.011 1.00 88.88 71 ASP A CA 1
ATOM 546 C C . ASP A 1 71 ? -1.276 -1.149 13.492 1.00 88.88 71 ASP A C 1
ATOM 548 O O . ASP A 1 71 ? -0.594 -0.392 14.186 1.00 88.88 71 ASP A O 1
ATOM 552 N N . VAL A 1 72 ? -2.537 -0.866 13.150 1.00 89.56 72 VAL A N 1
ATOM 553 C CA . VAL A 1 72 ? -3.269 0.318 13.623 1.00 89.56 72 VAL A CA 1
ATOM 554 C C . VAL A 1 72 ? -3.430 0.271 15.133 1.00 89.56 72 VAL A C 1
ATOM 556 O O . VAL A 1 72 ? -3.109 1.243 15.818 1.00 89.56 72 VAL A O 1
ATOM 559 N N . ASP A 1 73 ? -3.881 -0.863 15.657 1.00 89.75 73 ASP A N 1
ATOM 560 C CA . ASP A 1 73 ? -4.108 -1.047 17.086 1.00 89.75 73 ASP A CA 1
ATOM 561 C C . ASP A 1 73 ? -2.787 -0.952 17.865 1.00 89.75 73 ASP A C 1
ATOM 563 O O . ASP A 1 73 ? -2.713 -0.276 18.894 1.00 89.75 73 ASP A O 1
ATOM 567 N N . THR A 1 74 ? -1.713 -1.537 17.327 1.00 88.75 74 THR A N 1
ATOM 568 C CA . THR A 1 74 ? -0.358 -1.438 17.891 1.00 88.75 74 THR A CA 1
ATOM 569 C C . THR A 1 74 ? 0.156 0.001 17.881 1.00 88.75 74 THR A C 1
ATOM 571 O O . THR A 1 74 ? 0.668 0.488 18.894 1.00 88.75 74 THR A O 1
ATOM 574 N N . TYR A 1 75 ? -0.004 0.706 16.758 1.00 87.06 75 TYR A N 1
ATOM 575 C CA . TYR A 1 75 ? 0.388 2.106 16.628 1.00 87.06 75 TYR A CA 1
ATOM 576 C C . TYR A 1 75 ? -0.352 2.976 17.651 1.00 87.06 75 TYR A C 1
ATOM 578 O O . TYR A 1 75 ? 0.293 3.679 18.429 1.00 87.06 75 TYR A O 1
ATOM 586 N N . ASN A 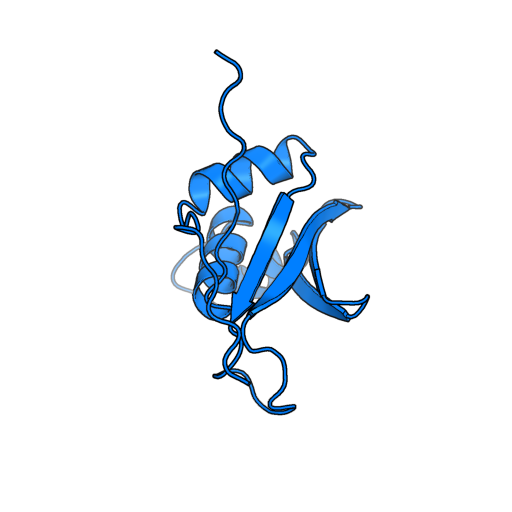1 76 ? -1.674 2.836 17.744 1.00 87.69 76 ASN A N 1
ATOM 587 C CA . ASN A 1 76 ? -2.524 3.594 18.666 1.00 87.69 76 ASN A CA 1
ATOM 588 C C . ASN A 1 76 ? -2.259 3.273 20.142 1.00 87.69 76 ASN A C 1
ATOM 590 O O . ASN A 1 76 ? -2.381 4.145 20.999 1.00 87.69 76 ASN A O 1
ATOM 594 N N . ALA A 1 77 ? -1.865 2.039 20.461 1.00 86.69 77 ALA A N 1
ATOM 595 C CA . ALA A 1 77 ? -1.444 1.679 21.812 1.00 86.69 77 ALA A CA 1
ATOM 596 C C . ALA A 1 77 ? -0.101 2.331 22.202 1.00 86.69 77 ALA A C 1
ATOM 598 O O . ALA A 1 77 ? 0.122 2.642 23.376 1.00 86.69 77 ALA A O 1
ATOM 599 N N . SER A 1 78 ? 0.797 2.532 21.229 1.00 82.88 78 SER A N 1
ATOM 600 C CA . SER A 1 78 ? 2.138 3.096 21.441 1.00 82.88 78 SER A CA 1
ATOM 601 C C . SER A 1 78 ? 2.186 4.633 21.432 1.00 82.88 78 SER A C 1
ATOM 603 O O . SER A 1 78 ? 2.917 5.233 22.224 1.00 82.88 78 SER A O 1
ATOM 605 N N . GLU A 1 79 ? 1.385 5.283 20.588 1.00 71.25 79 GLU A N 1
ATOM 606 C CA . GLU A 1 79 ? 1.386 6.730 20.364 1.00 71.25 79 GLU A CA 1
ATOM 607 C C . GLU A 1 79 ? 0.231 7.396 21.131 1.00 71.25 79 GLU A C 1
ATOM 609 O O . GLU A 1 79 ? -0.936 7.289 20.775 1.00 71.25 79 GLU A O 1
ATOM 614 N N . ARG A 1 80 ? 0.538 8.137 22.205 1.00 60.09 80 ARG A N 1
ATOM 615 C CA . ARG A 1 80 ? -0.486 8.756 23.081 1.00 60.09 80 ARG A CA 1
ATOM 616 C C . ARG A 1 80 ? -1.167 10.009 22.507 1.00 60.09 80 ARG A C 1
ATOM 618 O O . ARG A 1 80 ? -1.898 10.671 23.243 1.00 60.09 80 ARG A O 1
ATOM 625 N N . LYS A 1 81 ? -0.862 10.414 21.271 1.00 64.25 81 LYS A N 1
ATOM 626 C CA . LYS A 1 81 ? -1.192 11.763 20.774 1.00 64.25 81 LYS A CA 1
ATOM 627 C C . LYS A 1 81 ? -2.163 11.799 19.599 1.00 64.25 81 LYS A C 1
ATOM 629 O O . LYS A 1 81 ? -2.946 12.740 19.547 1.00 64.25 81 LYS A O 1
ATOM 634 N N . GLU A 1 82 ? -2.171 10.796 18.726 1.00 65.69 82 GLU A N 1
ATOM 635 C CA . GLU A 1 82 ? -3.102 10.723 17.595 1.00 65.69 82 GLU A CA 1
ATOM 636 C C . GLU A 1 82 ? -3.510 9.275 17.326 1.00 65.69 82 GLU A C 1
ATOM 638 O O . GLU A 1 82 ? -2.662 8.392 17.221 1.00 65.69 82 GLU A O 1
ATOM 643 N N . ASN A 1 83 ? -4.819 9.046 17.189 1.00 75.88 83 ASN A N 1
ATOM 644 C CA . ASN A 1 83 ? -5.343 7.769 16.722 1.00 75.88 83 ASN A CA 1
ATOM 645 C C . ASN A 1 83 ? -5.094 7.671 15.212 1.00 75.88 83 ASN A C 1
ATOM 647 O O . ASN A 1 83 ? -5.786 8.306 14.414 1.00 75.88 83 ASN A O 1
ATOM 651 N N . GLY A 1 84 ? -4.109 6.870 14.826 1.00 83.06 84 GLY A N 1
ATOM 652 C CA . GLY A 1 84 ? -3.910 6.423 13.460 1.00 83.06 84 GLY A CA 1
ATOM 653 C C . GLY A 1 84 ? -5.077 5.563 12.972 1.00 83.06 84 GLY A C 1
ATOM 654 O O . GLY A 1 84 ? -5.758 4.875 13.733 1.00 83.06 84 GLY A O 1
ATOM 655 N N . THR A 1 85 ? -5.297 5.606 11.665 1.00 91.31 85 THR A N 1
ATOM 656 C CA . THR A 1 85 ? -6.219 4.749 10.917 1.00 91.31 85 THR A CA 1
ATOM 657 C C . THR A 1 85 ? -5.425 3.884 9.943 1.00 91.31 85 THR A C 1
ATOM 659 O O . THR A 1 85 ? -4.276 4.201 9.623 1.00 91.31 85 THR A O 1
ATOM 662 N N . LEU A 1 86 ? -6.049 2.834 9.401 1.00 91.44 86 LEU A N 1
ATOM 663 C CA . LEU A 1 86 ? -5.441 2.015 8.347 1.00 91.44 86 LEU A CA 1
ATOM 664 C C . LEU A 1 86 ? -4.952 2.886 7.179 1.00 91.44 86 LEU A C 1
ATOM 666 O O . LEU A 1 86 ? -3.827 2.735 6.709 1.00 91.44 86 LEU A O 1
ATOM 670 N N . LYS A 1 87 ? -5.774 3.863 6.776 1.00 93.94 87 LYS A N 1
ATOM 671 C CA . LYS A 1 87 ? -5.458 4.812 5.707 1.00 93.94 87 LYS A CA 1
ATOM 672 C C . LYS A 1 87 ? -4.251 5.686 6.044 1.00 93.94 87 LYS A C 1
ATOM 674 O O . LYS A 1 87 ? -3.351 5.812 5.222 1.00 93.94 87 LYS A O 1
ATOM 679 N N . SER A 1 88 ? -4.178 6.259 7.248 1.00 93.25 88 SER A N 1
ATOM 680 C CA . SER A 1 88 ? -3.042 7.119 7.614 1.00 93.25 88 SER A CA 1
ATOM 681 C C . SER A 1 88 ? -1.727 6.339 7.711 1.00 93.25 88 SER A C 1
ATOM 683 O O . SER A 1 88 ? -0.686 6.849 7.301 1.00 93.25 88 SER A O 1
ATOM 685 N N . LEU A 1 89 ? -1.770 5.101 8.214 1.00 92.06 89 LEU A N 1
ATOM 686 C CA . LEU A 1 89 ? -0.616 4.197 8.254 1.00 92.06 89 LEU A CA 1
ATOM 687 C C . LEU A 1 89 ? -0.162 3.802 6.846 1.00 92.06 89 LEU A C 1
ATOM 689 O O . LEU A 1 89 ? 1.021 3.917 6.534 1.00 92.06 89 LEU A O 1
ATOM 693 N N . PHE A 1 90 ? -1.108 3.449 5.976 1.00 94.00 90 PHE A N 1
ATOM 694 C CA . PHE A 1 90 ? -0.848 3.183 4.564 1.00 94.00 90 PHE A CA 1
ATOM 695 C C . PHE A 1 90 ? -0.183 4.371 3.861 1.00 94.00 90 PHE A C 1
ATOM 697 O O . PHE A 1 90 ? 0.878 4.212 3.262 1.00 94.00 90 PHE A O 1
ATOM 704 N N . ILE A 1 91 ? -0.753 5.575 3.978 1.00 93.38 91 ILE A N 1
ATOM 705 C CA . ILE A 1 91 ? -0.212 6.788 3.348 1.00 93.38 91 ILE A CA 1
ATOM 706 C C . ILE A 1 91 ? 1.208 7.070 3.850 1.00 93.38 91 ILE A C 1
ATOM 708 O O . ILE A 1 91 ? 2.107 7.326 3.044 1.00 93.38 91 ILE A O 1
ATOM 712 N N . ARG A 1 92 ? 1.427 6.989 5.168 1.00 90.94 92 ARG A N 1
ATOM 713 C CA . ARG A 1 92 ? 2.747 7.177 5.782 1.00 90.94 92 ARG A CA 1
ATOM 714 C C . ARG A 1 92 ? 3.768 6.205 5.197 1.00 90.94 92 ARG A C 1
ATOM 716 O O . ARG A 1 92 ? 4.872 6.617 4.842 1.00 90.94 92 ARG A O 1
ATOM 723 N N . ASP A 1 93 ? 3.412 4.933 5.074 1.00 90.12 93 ASP A N 1
ATOM 724 C CA . ASP A 1 93 ? 4.330 3.905 4.593 1.00 90.12 93 ASP A CA 1
ATOM 725 C C . ASP A 1 93 ? 4.567 4.013 3.075 1.00 90.12 93 ASP A C 1
ATOM 727 O O . ASP A 1 93 ? 5.705 3.866 2.626 1.00 90.12 93 ASP A O 1
ATOM 731 N N . CYS A 1 94 ? 3.562 4.398 2.278 1.00 90.31 94 CYS A N 1
ATOM 732 C CA . CYS A 1 94 ? 3.746 4.740 0.862 1.00 90.31 94 CYS A CA 1
ATOM 733 C C . CYS A 1 94 ? 4.708 5.920 0.666 1.00 90.31 94 CYS A C 1
ATOM 735 O O . CYS A 1 94 ? 5.613 5.845 -0.168 1.00 90.31 94 CYS A O 1
ATOM 737 N N . GLN A 1 95 ? 4.558 6.989 1.455 1.00 88.69 95 GLN A N 1
ATOM 738 C CA . GLN A 1 95 ? 5.479 8.131 1.444 1.00 88.69 95 GLN A CA 1
ATOM 739 C C . GLN A 1 95 ? 6.896 7.700 1.818 1.00 88.69 95 GLN A C 1
ATOM 741 O O . GLN A 1 95 ? 7.865 8.086 1.162 1.00 88.69 95 GLN A O 1
ATOM 746 N N . ARG A 1 96 ? 7.009 6.856 2.847 1.00 85.06 96 ARG A N 1
ATOM 747 C CA . ARG A 1 96 ? 8.277 6.319 3.334 1.00 85.06 96 ARG A CA 1
ATOM 748 C C . ARG A 1 96 ? 8.996 5.493 2.262 1.00 85.06 96 ARG A C 1
ATOM 750 O O . ARG A 1 96 ? 10.204 5.620 2.102 1.00 85.06 96 ARG A O 1
ATOM 757 N N . LEU A 1 97 ? 8.257 4.706 1.486 1.00 84.00 97 LEU A N 1
ATOM 758 C CA . LEU A 1 97 ? 8.776 3.910 0.369 1.00 84.00 97 LEU A CA 1
ATOM 759 C C . LEU A 1 97 ? 8.984 4.713 -0.926 1.00 84.00 97 LEU A C 1
ATOM 761 O O . LEU A 1 97 ? 9.373 4.125 -1.941 1.00 84.00 97 LEU A O 1
ATOM 765 N N . MET A 1 98 ? 8.700 6.023 -0.911 1.00 84.50 98 MET A N 1
ATOM 766 C CA . MET A 1 98 ? 8.663 6.881 -2.100 1.00 84.50 98 MET A CA 1
ATOM 767 C C . MET A 1 98 ? 7.876 6.217 -3.240 1.00 84.50 98 MET A C 1
ATOM 769 O O . MET A 1 98 ? 8.347 6.125 -4.377 1.00 84.50 98 MET A O 1
ATOM 773 N N . LEU A 1 99 ? 6.707 5.675 -2.899 1.00 88.44 99 LEU A N 1
ATOM 774 C CA . LEU A 1 99 ? 5.901 4.879 -3.805 1.00 88.44 99 LEU A CA 1
ATOM 775 C C . LEU A 1 99 ? 5.245 5.779 -4.854 1.00 88.44 99 LEU A C 1
ATOM 777 O O . LEU A 1 99 ? 4.580 6.750 -4.528 1.00 88.44 99 LEU A O 1
ATOM 781 N N . GLY A 1 100 ? 5.389 5.445 -6.128 1.00 89.19 100 GLY A N 1
ATOM 782 C CA . GLY A 1 100 ? 4.641 6.094 -7.200 1.00 89.19 100 GLY A CA 1
ATOM 783 C C . GLY A 1 100 ? 3.864 5.058 -7.997 1.00 89.19 100 GLY A C 1
ATOM 784 O O . GLY A 1 100 ? 4.397 3.992 -8.292 1.00 89.19 100 GLY A O 1
ATOM 785 N N . TRP A 1 101 ? 2.617 5.342 -8.363 1.00 89.94 101 TRP A N 1
ATOM 786 C CA . TRP A 1 101 ? 1.759 4.376 -9.055 1.00 89.94 101 TRP A CA 1
ATOM 787 C C . TRP A 1 101 ? 1.298 4.862 -10.426 1.00 89.94 101 TRP A C 1
ATOM 789 O O . TRP A 1 101 ? 1.250 6.061 -10.707 1.00 89.94 101 TRP A O 1
ATOM 799 N N . ILE A 1 102 ? 0.995 3.918 -11.319 1.00 85.00 102 ILE A N 1
ATOM 800 C CA . ILE A 1 102 ? 0.455 4.249 -12.638 1.00 85.00 102 ILE A CA 1
ATOM 801 C C . ILE A 1 102 ? -1.053 4.413 -12.496 1.00 85.00 102 ILE A C 1
ATOM 803 O O . ILE A 1 102 ? -1.772 3.430 -12.319 1.00 85.00 102 ILE A O 1
ATOM 807 N N . LYS A 1 103 ? -1.536 5.651 -12.628 1.00 84.19 103 LYS A N 1
ATOM 808 C CA . LYS A 1 103 ? -2.973 5.912 -12.699 1.00 84.19 103 LYS A CA 1
ATOM 809 C C . LYS A 1 103 ? -3.523 5.325 -14.002 1.00 84.19 103 LYS A C 1
ATOM 811 O O . LYS A 1 103 ? -3.055 5.730 -15.074 1.00 84.19 103 LYS A O 1
ATOM 816 N N . PRO A 1 104 ? -4.482 4.382 -13.957 1.00 75.06 104 PRO A N 1
ATOM 817 C CA . PRO A 1 104 ? -5.085 3.873 -15.174 1.00 75.06 104 PRO A CA 1
ATOM 818 C C . PRO A 1 104 ? -5.757 5.038 -15.900 1.00 75.06 104 PRO A C 1
ATOM 820 O O . PRO A 1 104 ? -6.402 5.895 -15.285 1.00 75.06 104 PRO A O 1
ATOM 823 N N . LYS A 1 105 ? -5.565 5.112 -17.220 1.00 68.88 105 LYS A N 1
ATOM 824 C CA . LYS A 1 105 ? -6.286 6.092 -18.034 1.00 68.88 105 LYS A CA 1
ATOM 825 C C . LYS A 1 105 ? -7.773 5.801 -17.851 1.00 68.88 105 LYS A C 1
ATOM 827 O O . LYS A 1 105 ? -8.181 4.665 -18.064 1.00 68.88 105 LYS A O 1
ATOM 832 N N . LYS A 1 106 ? -8.564 6.802 -17.444 1.00 57.47 106 LYS A N 1
ATOM 833 C CA . LYS A 1 106 ? -10.024 6.682 -17.515 1.00 57.47 106 LYS A CA 1
ATOM 834 C C . LYS A 1 106 ? -10.358 6.338 -18.966 1.00 57.47 106 LYS A C 1
ATOM 836 O O . LYS A 1 106 ? -9.945 7.080 -19.859 1.00 57.47 106 LYS A O 1
ATOM 841 N N . GLU A 1 107 ? -11.009 5.201 -19.190 1.00 48.66 107 GLU A N 1
ATOM 842 C CA . GLU A 1 107 ? -11.627 4.932 -20.485 1.00 48.66 107 GLU A CA 1
ATOM 843 C C . GLU A 1 107 ? -12.617 6.075 -20.742 1.00 48.66 107 GLU A C 1
ATOM 845 O O . GLU A 1 107 ? -13.378 6.455 -19.847 1.00 48.66 107 GLU A O 1
ATOM 850 N N . ALA A 1 108 ? -12.455 6.723 -21.894 1.00 40.06 108 ALA A N 1
ATOM 851 C CA . ALA A 1 108 ? -13.231 7.887 -22.304 1.00 40.06 108 ALA A CA 1
ATOM 852 C C . ALA A 1 108 ? -14.623 7.480 -22.791 1.00 40.06 108 ALA A C 1
ATOM 854 O O . ALA A 1 108 ? -14.724 6.396 -23.410 1.00 40.06 108 ALA A O 1
#

Radius of gyration: 14.4 Å; chains: 1; bounding box: 35×24×45 Å